Protein AF-A0A9E2D1S8-F1 (afdb_monomer_lite)

Foldseek 3Di:
DPDVVFVVLLVVVQPFQWFWKFWAQDDLPFPGPRTAFDAVVTWDIDTWDWDRDDRSDIHTPDDDDTRHDPGDTDAMWTATPNTTDGDPDD

Secondary structure (DSSP, 8-state):
--HHHHHHHHHHHHT--EEEEEEESS--GGGTTTB---TTTTP--EE--BPPPBTTB--BSS-------SS---EEEEEETTEEE-----

pLDDT: mean 86.76, std 13.39, range [41.88, 96.12]

Radius of gyration: 15.09 Å; chains: 1; bounding box: 34×25×40 Å

Sequence (90 aa):
MGSFVNAAKNTMLDALTVAYASLHNGDPGATGTNEVTGGSPAYARKAVTFNAAAAGARALNADVTFDVPACTVMYVGYLDGGNWRDFPRF

Structure (mmCIF, N/CA/C/O backbone):
data_AF-A0A9E2D1S8-F1
#
_entry.id   AF-A0A9E2D1S8-F1
#
loop_
_atom_site.group_PDB
_atom_site.id
_atom_site.type_symbol
_atom_site.label_atom_id
_atom_site.label_alt_id
_atom_site.label_comp_id
_atom_site.label_asym_id
_atom_site.label_entity_id
_atom_site.label_seq_id
_atom_site.pdbx_PDB_ins_code
_atom_site.Cartn_x
_atom_site.Cartn_y
_atom_site.Cartn_z
_atom_site.occupancy
_atom_site.B_iso_or_equiv
_atom_site.auth_seq_id
_atom_site.auth_comp_id
_atom_site.auth_asym_id
_atom_site.auth_atom_id
_atom_site.pdbx_PDB_model_num
ATOM 1 N N . MET A 1 1 ? 19.410 -17.051 -18.874 1.00 53.19 1 MET A N 1
ATOM 2 C CA . MET A 1 1 ? 18.250 -16.425 -19.553 1.00 53.19 1 MET A CA 1
ATOM 3 C C . MET A 1 1 ? 17.263 -15.828 -18.537 1.00 53.19 1 MET A C 1
ATOM 5 O O . MET A 1 1 ? 16.323 -16.509 -18.165 1.00 53.19 1 MET A O 1
ATOM 9 N N . GLY A 1 2 ? 17.452 -14.580 -18.075 1.00 58.62 2 GLY A N 1
ATOM 10 C CA . GLY A 1 2 ? 16.524 -13.947 -17.105 1.00 58.62 2 GLY A CA 1
ATOM 11 C C . GLY A 1 2 ? 16.464 -12.407 -17.090 1.00 58.62 2 GLY A C 1
ATOM 12 O O . GLY A 1 2 ? 15.726 -11.832 -16.300 1.00 58.62 2 GLY A O 1
ATOM 13 N N . SER A 1 3 ? 17.211 -11.722 -17.961 1.00 65.31 3 SER A N 1
ATOM 14 C CA . SER A 1 3 ? 17.368 -10.257 -17.917 1.00 65.31 3 SER A CA 1
ATOM 15 C C . SER A 1 3 ? 16.154 -9.484 -18.465 1.00 65.31 3 SER A C 1
ATOM 17 O O . SER A 1 3 ? 15.719 -8.522 -17.837 1.00 65.31 3 SER A O 1
ATOM 19 N N . PHE A 1 4 ? 15.534 -9.940 -19.561 1.00 65.88 4 PHE A N 1
ATOM 20 C CA . PHE A 1 4 ? 14.382 -9.247 -20.163 1.00 65.88 4 PHE A CA 1
ATOM 21 C C . PHE A 1 4 ? 13.110 -9.327 -19.315 1.00 65.88 4 PHE A C 1
ATOM 23 O O . PHE A 1 4 ? 12.372 -8.353 -19.212 1.00 65.88 4 PHE A O 1
ATOM 30 N N . VAL A 1 5 ? 12.877 -10.467 -18.657 1.00 84.50 5 VAL A N 1
ATOM 31 C CA . VAL A 1 5 ? 11.705 -10.659 -17.789 1.00 84.50 5 VAL A CA 1
ATOM 32 C C . VAL A 1 5 ? 11.771 -9.722 -16.585 1.00 84.50 5 VAL A C 1
ATOM 34 O O . VAL A 1 5 ? 10.759 -9.159 -16.182 1.00 84.50 5 VAL A O 1
ATOM 37 N N . ASN A 1 6 ? 12.963 -9.528 -16.022 1.00 90.19 6 ASN A N 1
ATOM 38 C CA . ASN A 1 6 ? 13.142 -8.676 -14.857 1.00 90.19 6 ASN A CA 1
ATOM 39 C C . ASN A 1 6 ? 13.035 -7.186 -15.205 1.00 90.19 6 ASN A C 1
ATOM 41 O O . ASN A 1 6 ? 12.358 -6.439 -14.508 1.00 90.19 6 ASN A O 1
ATOM 45 N N . ALA A 1 7 ? 13.654 -6.771 -16.315 1.00 89.56 7 ALA A N 1
ATOM 46 C CA . ALA A 1 7 ? 13.556 -5.397 -16.796 1.00 89.56 7 ALA A CA 1
ATOM 47 C C . ALA A 1 7 ? 12.099 -5.009 -17.098 1.00 89.56 7 ALA A C 1
ATOM 49 O O . ALA A 1 7 ? 11.632 -3.986 -16.609 1.00 89.56 7 ALA A O 1
ATOM 50 N N . ALA A 1 8 ? 11.353 -5.867 -17.806 1.00 92.19 8 ALA A N 1
ATOM 51 C CA . ALA A 1 8 ? 9.939 -5.628 -18.089 1.00 92.19 8 ALA A CA 1
ATOM 52 C C . ALA A 1 8 ? 9.093 -5.533 -16.806 1.00 92.19 8 ALA A C 1
ATOM 54 O O . ALA A 1 8 ? 8.269 -4.629 -16.682 1.00 92.19 8 ALA A O 1
ATOM 55 N N . LYS A 1 9 ? 9.327 -6.420 -15.827 1.00 92.88 9 LYS A N 1
ATOM 56 C CA . LYS A 1 9 ? 8.652 -6.364 -14.519 1.00 92.88 9 LYS A CA 1
ATOM 57 C C . LYS A 1 9 ? 8.932 -5.058 -13.785 1.00 92.88 9 LYS A C 1
ATOM 59 O O . LYS A 1 9 ? 7.996 -4.443 -13.290 1.00 92.88 9 LYS A O 1
ATOM 64 N N . ASN A 1 10 ? 10.191 -4.627 -13.737 1.00 94.12 10 ASN A N 1
ATOM 65 C CA . ASN A 1 10 ? 10.554 -3.381 -13.069 1.00 94.12 10 ASN A CA 1
ATOM 66 C C . ASN A 1 10 ? 9.848 -2.187 -13.722 1.00 94.12 10 ASN A C 1
ATOM 68 O O . ASN A 1 10 ? 9.203 -1.418 -13.020 1.00 94.12 10 ASN A O 1
ATOM 72 N N . THR A 1 11 ? 9.852 -2.100 -15.059 1.00 94.06 11 THR A N 1
ATOM 73 C CA . THR A 1 11 ? 9.132 -1.039 -15.783 1.00 94.06 11 THR A CA 1
ATOM 74 C C . THR A 1 11 ? 7.633 -1.029 -15.469 1.00 94.06 11 THR A C 1
ATOM 76 O O . THR A 1 11 ? 7.064 0.037 -15.254 1.00 94.06 11 THR A O 1
ATOM 79 N N . MET A 1 12 ? 6.983 -2.197 -15.403 1.00 91.69 12 MET A N 1
ATOM 80 C CA . MET A 1 12 ? 5.561 -2.288 -15.038 1.00 91.69 12 MET A CA 1
ATOM 81 C C . MET A 1 12 ? 5.297 -1.856 -13.588 1.00 91.69 12 MET A C 1
ATOM 83 O O . MET A 1 12 ? 4.292 -1.204 -13.320 1.00 91.69 12 MET A O 1
ATOM 87 N N . LEU A 1 13 ? 6.184 -2.205 -12.653 1.00 92.38 13 LEU A N 1
ATOM 88 C CA . LEU A 1 13 ? 6.055 -1.855 -11.234 1.00 92.38 13 LEU A CA 1
ATOM 89 C C . LEU A 1 13 ? 6.327 -0.371 -10.956 1.00 92.38 13 LEU A C 1
ATOM 91 O O . LEU A 1 13 ? 5.665 0.226 -10.104 1.00 92.38 13 LEU A O 1
ATOM 95 N N . ASP A 1 14 ? 7.282 0.226 -11.664 1.00 93.00 14 ASP A N 1
ATOM 96 C CA . ASP A 1 14 ? 7.592 1.655 -11.557 1.00 93.00 14 ASP A CA 1
ATOM 97 C C . ASP A 1 14 ? 6.463 2.531 -12.116 1.00 93.00 14 ASP A C 1
ATOM 99 O O . ASP A 1 14 ? 6.272 3.651 -11.648 1.00 93.00 14 ASP A O 1
ATOM 103 N N . ALA A 1 15 ? 5.672 2.011 -13.061 1.00 91.69 15 ALA A N 1
ATOM 104 C C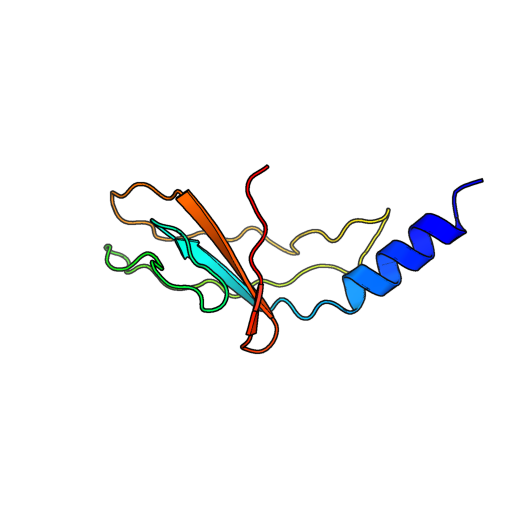A . ALA A 1 15 ? 4.503 2.702 -13.602 1.00 91.69 15 ALA A CA 1
ATOM 105 C C . ALA A 1 15 ? 3.302 2.752 -12.634 1.00 91.69 15 ALA A C 1
ATOM 107 O O . ALA A 1 15 ? 2.370 3.519 -12.869 1.00 91.69 15 ALA A O 1
ATOM 108 N N . LEU A 1 16 ? 3.299 1.953 -11.559 1.00 88.50 16 LEU A N 1
ATOM 109 C CA . LEU A 1 16 ? 2.260 2.018 -10.528 1.00 88.50 16 LEU A CA 1
ATOM 110 C C . LEU A 1 16 ? 2.439 3.274 -9.661 1.00 88.50 16 LEU A C 1
ATOM 112 O O . LEU A 1 16 ? 3.538 3.561 -9.176 1.00 88.50 16 LEU A O 1
ATOM 116 N N . THR A 1 17 ? 1.345 3.988 -9.407 1.00 88.44 17 THR A N 1
ATOM 117 C CA . THR A 1 17 ? 1.316 5.296 -8.725 1.00 88.44 17 THR A CA 1
ATOM 118 C C . THR A 1 17 ? 0.745 5.221 -7.301 1.00 88.44 17 THR A C 1
ATOM 120 O O . THR A 1 17 ? 0.153 6.181 -6.803 1.00 88.44 17 THR A O 1
ATOM 123 N N . VAL A 1 18 ? 0.889 4.059 -6.651 1.00 89.56 18 VAL A N 1
ATOM 124 C CA . VAL A 1 18 ? 0.311 3.785 -5.330 1.00 89.56 18 VAL A CA 1
ATOM 125 C C . VAL A 1 18 ? 0.797 4.831 -4.331 1.00 89.56 18 VAL A C 1
ATOM 127 O O . VAL A 1 18 ? 2.000 4.964 -4.109 1.00 89.56 18 VAL A O 1
ATOM 130 N N . ALA A 1 19 ? -0.145 5.552 -3.727 1.00 90.12 19 ALA A N 1
ATOM 131 C CA . ALA A 1 19 ? 0.134 6.704 -2.871 1.00 90.12 19 ALA A CA 1
ATOM 132 C C . ALA A 1 19 ? -0.316 6.494 -1.424 1.00 90.12 19 ALA A C 1
ATOM 134 O O . ALA A 1 19 ? 0.247 7.097 -0.510 1.00 90.12 19 ALA A O 1
ATOM 135 N N . TYR A 1 20 ? -1.314 5.636 -1.196 1.00 91.94 20 TYR A N 1
ATOM 136 C CA . TYR A 1 20 ? -1.833 5.376 0.142 1.00 91.94 20 TYR A CA 1
ATOM 137 C C . TYR A 1 20 ? -2.110 3.898 0.388 1.00 91.94 20 TYR A C 1
ATOM 139 O O . TYR A 1 20 ? -2.447 3.164 -0.539 1.00 91.94 20 TYR A O 1
ATOM 147 N N . ALA A 1 21 ? -2.031 3.504 1.657 1.00 92.94 21 ALA A N 1
ATOM 148 C CA . ALA A 1 21 ? -2.475 2.212 2.157 1.00 92.94 21 ALA A CA 1
ATOM 149 C C . ALA A 1 21 ? -3.527 2.394 3.264 1.00 92.94 21 ALA A C 1
ATOM 151 O O . ALA A 1 21 ? -3.406 3.301 4.096 1.00 92.94 21 ALA A O 1
ATOM 152 N N . SER A 1 22 ? -4.538 1.528 3.276 1.00 93.81 22 SER A N 1
ATOM 153 C CA . SER A 1 22 ? -5.647 1.504 4.240 1.00 93.81 22 SER A CA 1
ATOM 154 C C . SER A 1 22 ? -5.917 0.090 4.745 1.00 93.81 22 SER A C 1
ATOM 156 O O . SER A 1 22 ? -5.589 -0.898 4.091 1.00 93.81 22 SER A O 1
ATOM 158 N N . LEU A 1 23 ? -6.542 -0.010 5.914 1.00 95.19 23 LEU A N 1
ATOM 159 C CA . LEU A 1 23 ? -6.985 -1.260 6.521 1.00 95.19 23 LEU A CA 1
ATOM 160 C C . LEU A 1 23 ? -8.506 -1.343 6.471 1.00 95.19 23 LEU A C 1
ATOM 162 O O . LEU A 1 23 ? -9.180 -0.335 6.679 1.00 95.19 23 LEU A O 1
ATOM 166 N N . HIS A 1 24 ? -9.042 -2.538 6.240 1.00 94.56 24 HIS A N 1
ATOM 167 C CA . HIS A 1 24 ? -10.483 -2.758 6.131 1.00 94.56 24 HIS A CA 1
ATOM 168 C C . HIS A 1 24 ? -10.939 -3.937 6.996 1.00 94.56 24 HIS A C 1
ATOM 170 O O . HIS A 1 24 ? -10.239 -4.949 7.115 1.00 94.56 24 HIS A O 1
ATOM 176 N N . ASN A 1 25 ? -12.118 -3.804 7.607 1.00 95.44 25 ASN A N 1
ATOM 177 C CA . ASN A 1 25 ? -12.742 -4.811 8.483 1.00 95.44 25 ASN A CA 1
ATOM 178 C C . ASN A 1 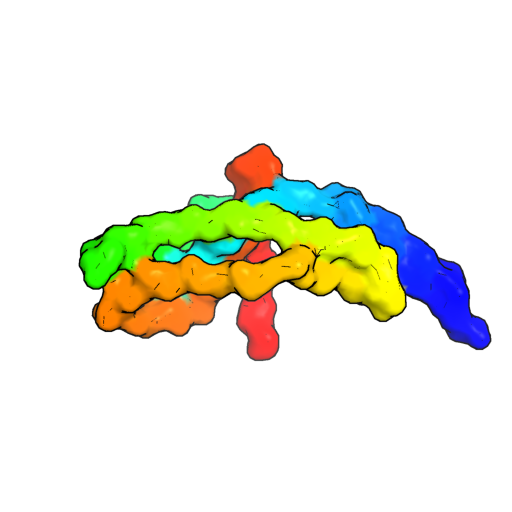25 ? -13.832 -5.644 7.778 1.00 95.44 25 ASN A C 1
ATOM 180 O O . ASN A 1 25 ? -14.599 -6.361 8.414 1.00 95.44 25 ASN A O 1
ATOM 184 N N . GLY A 1 26 ? -13.895 -5.527 6.457 1.00 94.06 26 GLY A N 1
ATOM 185 C CA . GLY A 1 26 ? -14.780 -6.229 5.540 1.00 94.06 26 GLY A CA 1
ATOM 186 C C . GLY A 1 26 ? -14.236 -6.059 4.124 1.00 94.06 26 GLY A C 1
ATOM 187 O O . GLY A 1 26 ? -13.204 -5.412 3.949 1.00 94.06 26 GLY A O 1
ATOM 188 N N . ASP A 1 27 ? -14.899 -6.652 3.135 1.00 90.94 27 ASP A N 1
ATOM 189 C CA . ASP A 1 27 ? -14.458 -6.573 1.739 1.00 90.94 27 ASP A CA 1
ATOM 190 C C . ASP A 1 27 ? -14.427 -5.106 1.256 1.00 90.94 27 ASP A C 1
ATOM 192 O O . ASP A 1 27 ? -15.470 -4.441 1.281 1.00 90.94 27 ASP A O 1
ATOM 196 N N . PRO A 1 28 ? -13.254 -4.574 0.858 1.00 89.19 28 PRO A N 1
ATOM 197 C CA . PRO A 1 28 ? -13.159 -3.217 0.339 1.00 89.19 28 PRO A CA 1
ATOM 198 C C . PRO A 1 28 ? -13.834 -3.034 -1.020 1.00 89.19 28 PRO A C 1
ATOM 200 O O . PRO A 1 28 ? -14.295 -1.929 -1.319 1.00 89.19 28 PRO A O 1
ATOM 203 N N . GLY A 1 29 ? -13.898 -4.083 -1.842 1.00 85.31 29 GLY A N 1
ATOM 204 C CA . GLY A 1 29 ? -14.282 -3.983 -3.245 1.00 85.31 29 GLY A CA 1
ATOM 205 C C . GLY A 1 29 ? -13.575 -2.853 -4.015 1.00 85.31 29 GLY A C 1
ATOM 206 O O . GLY A 1 29 ? -12.689 -2.146 -3.540 1.00 85.31 29 GLY A O 1
ATOM 207 N N . ALA A 1 30 ? -14.057 -2.580 -5.226 1.00 80.75 30 ALA A N 1
ATOM 208 C CA . ALA A 1 30 ? -13.434 -1.595 -6.113 1.00 80.75 30 ALA A CA 1
ATOM 209 C C . ALA A 1 30 ? -13.576 -0.122 -5.663 1.00 80.75 30 ALA A C 1
ATOM 211 O O . ALA A 1 30 ? -13.203 0.784 -6.409 1.00 80.75 30 ALA A O 1
ATOM 212 N N . THR A 1 31 ? -14.161 0.146 -4.494 1.00 82.38 31 THR A N 1
ATOM 213 C CA . THR A 1 31 ? -14.411 1.500 -3.974 1.00 82.38 31 THR A CA 1
ATOM 214 C C . THR A 1 31 ? -13.883 1.718 -2.555 1.00 82.38 31 THR A C 1
ATOM 216 O O . THR A 1 31 ? -14.081 2.806 -2.008 1.00 82.38 31 THR A O 1
ATOM 219 N N . GLY A 1 32 ? -13.204 0.727 -1.967 1.00 86.88 32 GLY A N 1
ATOM 220 C CA . GLY A 1 32 ? -12.613 0.819 -0.633 1.00 86.88 32 GLY A CA 1
ATOM 221 C C . GLY A 1 32 ? -13.625 0.946 0.500 1.00 86.88 32 GLY A C 1
ATOM 222 O O . GLY A 1 32 ? -13.391 1.684 1.460 1.00 86.88 32 GLY A O 1
ATOM 223 N N . THR A 1 33 ? -14.756 0.250 0.403 1.00 91.19 33 THR A N 1
ATOM 224 C CA . THR A 1 33 ? -15.728 0.147 1.497 1.00 91.19 33 THR A CA 1
ATOM 225 C C . THR A 1 33 ? -15.108 -0.484 2.742 1.00 91.19 33 THR A C 1
ATOM 227 O O . THR A 1 33 ? -14.020 -1.045 2.702 1.00 91.19 33 THR A O 1
ATOM 230 N N . ASN A 1 34 ? -15.774 -0.381 3.895 1.00 93.19 34 ASN A N 1
ATOM 231 C CA . ASN A 1 34 ? -15.328 -1.053 5.124 1.00 93.19 34 ASN A CA 1
ATOM 232 C C . ASN A 1 34 ? -13.932 -0.630 5.630 1.00 93.19 34 ASN A C 1
ATOM 234 O O . ASN A 1 34 ? -13.292 -1.396 6.351 1.00 93.19 34 ASN A O 1
ATOM 238 N N . GLU A 1 35 ? -13.454 0.571 5.280 1.00 94.75 35 GLU A N 1
ATOM 239 C CA . GLU A 1 35 ? -12.218 1.115 5.856 1.00 94.75 35 GLU A CA 1
ATOM 240 C C . GLU A 1 35 ? -12.365 1.252 7.380 1.00 94.75 35 GLU A C 1
ATOM 242 O O . GLU A 1 35 ? -13.403 1.683 7.894 1.00 94.75 35 GLU A O 1
ATOM 247 N N . VAL A 1 36 ? -11.327 0.843 8.110 1.00 95.69 36 VAL A N 1
ATOM 248 C CA . VAL A 1 36 ? -11.264 0.947 9.570 1.00 95.69 36 VAL A CA 1
ATOM 249 C C . VAL A 1 36 ? -11.430 2.412 9.984 1.00 95.69 36 VAL A C 1
ATOM 251 O O . VAL A 1 36 ? -10.978 3.325 9.304 1.00 95.69 36 VAL A O 1
ATOM 254 N N . THR A 1 37 ? -12.107 2.658 11.103 1.00 95.12 37 THR A N 1
ATOM 255 C CA . THR A 1 37 ? -12.338 4.005 11.646 1.00 95.12 37 THR A CA 1
ATOM 256 C C . THR A 1 37 ? -12.306 3.978 13.175 1.00 95.12 37 THR A C 1
ATOM 258 O O . THR A 1 37 ? -12.452 2.919 13.785 1.00 95.12 37 THR A O 1
ATOM 261 N N . GLY A 1 38 ? -12.128 5.143 13.807 1.00 92.88 38 GLY A N 1
ATOM 262 C CA . GLY A 1 38 ? -12.073 5.282 15.269 1.00 92.88 38 GLY A CA 1
ATOM 263 C C . GLY A 1 38 ? -10.673 5.064 15.851 1.00 92.88 38 GLY A C 1
ATOM 26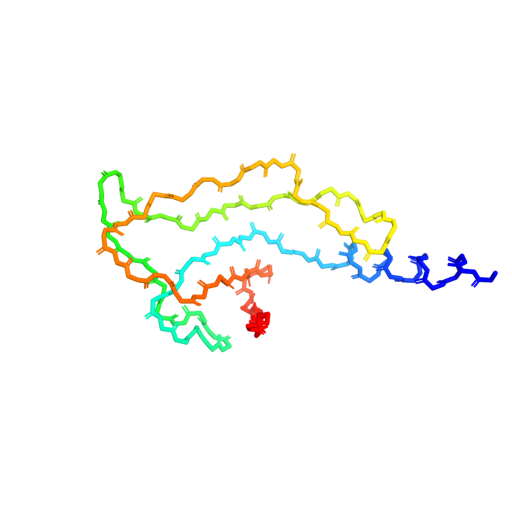4 O O . GLY A 1 38 ? -9.685 5.137 15.131 1.00 92.88 38 GLY A O 1
ATOM 265 N N . GLY A 1 39 ? -10.581 4.819 17.161 1.00 90.06 39 GLY A N 1
ATOM 266 C CA . GLY A 1 39 ? -9.310 4.686 17.889 1.00 90.06 39 GLY A CA 1
ATOM 267 C C . GLY A 1 39 ? -8.875 5.955 18.628 1.00 90.06 39 GLY A C 1
ATOM 268 O O . GLY A 1 39 ? -9.486 7.015 18.497 1.00 90.06 39 GLY A O 1
ATOM 269 N N . SER A 1 40 ? -7.826 5.821 19.441 1.00 89.69 40 SER A N 1
ATOM 270 C CA . SER A 1 40 ? -7.143 6.931 20.116 1.00 89.69 40 SER A CA 1
ATOM 271 C C . SER A 1 40 ? -5.649 6.593 20.263 1.00 89.69 40 SER A C 1
ATOM 273 O O . SER A 1 40 ? -5.309 5.850 21.185 1.00 89.69 40 SER A O 1
ATOM 275 N N . PRO A 1 41 ? -4.754 7.106 19.395 1.00 92.06 41 PRO A N 1
ATOM 276 C CA . PRO A 1 41 ? -5.004 8.043 18.291 1.00 92.06 41 PRO A CA 1
ATOM 277 C C . PRO A 1 41 ? -5.992 7.517 17.241 1.00 92.06 41 PRO A C 1
ATOM 279 O O . PRO A 1 41 ? -6.127 6.310 17.055 1.00 92.06 41 PRO A O 1
ATOM 282 N N . ALA A 1 42 ? -6.715 8.428 16.585 1.00 94.19 42 ALA A N 1
ATOM 283 C CA . ALA A 1 42 ? -7.681 8.051 15.560 1.00 94.19 42 ALA A CA 1
ATOM 284 C C . ALA A 1 42 ? -6.970 7.433 14.348 1.00 94.19 42 ALA A C 1
ATOM 286 O O . ALA A 1 42 ? -5.980 7.979 13.854 1.00 94.19 42 ALA A O 1
ATOM 287 N N . TYR A 1 43 ? -7.511 6.322 13.853 1.00 96.00 43 TYR A N 1
ATOM 288 C CA . TYR A 1 43 ? -7.084 5.704 12.611 1.00 96.00 43 TYR A CA 1
ATOM 289 C C . TYR A 1 43 ? -7.159 6.719 11.466 1.00 96.00 43 TYR A C 1
ATOM 291 O O . TYR A 1 43 ? -8.155 7.425 11.289 1.00 96.00 43 TYR A O 1
ATOM 299 N N . ALA A 1 44 ? -6.110 6.729 10.651 1.00 94.44 44 ALA A N 1
ATOM 300 C CA . ALA A 1 44 ? -6.066 7.441 9.390 1.00 94.44 44 ALA A CA 1
ATOM 301 C C . ALA A 1 44 ? -5.304 6.610 8.360 1.00 94.44 44 ALA A C 1
ATOM 303 O O . ALA A 1 44 ? -4.331 5.919 8.690 1.00 94.44 44 ALA A O 1
ATOM 304 N N . ARG A 1 45 ? -5.716 6.737 7.097 1.00 94.31 45 ARG A N 1
ATOM 305 C CA . ARG A 1 45 ? -4.994 6.183 5.955 1.00 94.31 45 ARG A CA 1
ATOM 306 C C . ARG A 1 45 ? -3.558 6.702 5.935 1.00 94.31 45 ARG A C 1
ATOM 308 O O . ARG A 1 45 ? -3.314 7.877 6.217 1.00 94.31 45 ARG A O 1
ATOM 315 N N . LYS A 1 46 ? -2.603 5.847 5.577 1.00 94.69 46 LYS A N 1
ATOM 316 C CA . LYS A 1 46 ? -1.182 6.207 5.598 1.00 94.69 46 LYS A CA 1
ATOM 317 C C . LYS A 1 46 ? -0.683 6.449 4.182 1.00 94.69 46 LYS A C 1
ATOM 319 O O . LYS A 1 46 ? -0.953 5.655 3.283 1.00 94.69 46 LYS A O 1
ATOM 324 N N . ALA A 1 47 ? 0.022 7.561 3.988 1.00 93.25 47 ALA A N 1
ATOM 325 C CA . ALA A 1 47 ? 0.757 7.808 2.756 1.00 93.25 47 ALA A CA 1
ATOM 326 C C . ALA A 1 47 ? 1.926 6.823 2.671 1.00 93.25 47 ALA A C 1
ATOM 328 O O . ALA A 1 47 ? 2.599 6.575 3.674 1.00 93.25 47 ALA A O 1
ATOM 329 N N . VAL A 1 48 ? 2.154 6.260 1.490 1.00 93.25 48 VAL A N 1
ATOM 330 C CA . VAL A 1 48 ? 3.212 5.278 1.256 1.00 93.25 48 VAL A CA 1
ATOM 331 C C . VAL A 1 48 ? 4.083 5.711 0.092 1.00 93.25 48 VAL A C 1
ATOM 333 O O . VAL A 1 48 ? 3.596 6.212 -0.918 1.00 93.25 48 VAL A O 1
ATOM 336 N N . THR A 1 49 ? 5.384 5.484 0.235 1.00 93.25 49 THR A N 1
ATOM 337 C CA . THR A 1 49 ? 6.367 5.748 -0.813 1.00 93.25 49 THR A CA 1
ATOM 338 C C . THR A 1 49 ? 7.131 4.466 -1.073 1.00 93.25 49 THR A C 1
ATOM 340 O O . THR A 1 49 ? 7.628 3.833 -0.143 1.00 93.25 49 THR A O 1
ATOM 343 N N . PHE A 1 50 ? 7.241 4.093 -2.341 1.00 93.25 50 PHE A N 1
ATOM 344 C CA . PHE A 1 50 ? 7.965 2.908 -2.776 1.00 93.25 50 PHE A CA 1
ATOM 345 C C . PHE A 1 50 ? 9.263 3.299 -3.480 1.00 93.25 50 PHE A C 1
ATOM 347 O O . PHE A 1 50 ? 9.278 4.232 -4.288 1.00 93.25 50 PHE A O 1
ATOM 354 N N . ASN A 1 51 ? 10.328 2.543 -3.216 1.00 95.56 51 ASN A N 1
ATOM 355 C CA . ASN A 1 51 ? 11.603 2.654 -3.928 1.00 95.56 51 ASN A CA 1
ATOM 356 C C . ASN A 1 51 ? 11.440 2.320 -5.417 1.00 95.56 51 ASN A C 1
ATOM 358 O O . ASN A 1 51 ? 10.408 1.789 -5.824 1.00 95.56 51 ASN A O 1
ATOM 362 N N . ALA A 1 52 ? 12.453 2.606 -6.237 1.00 94.44 52 ALA A N 1
ATOM 363 C CA . ALA A 1 52 ? 12.479 2.118 -7.616 1.00 94.44 52 ALA A CA 1
ATOM 364 C C . ALA A 1 52 ? 12.461 0.578 -7.645 1.00 94.44 52 ALA A C 1
ATOM 366 O O . ALA A 1 52 ? 13.031 -0.075 -6.762 1.00 94.44 52 ALA A O 1
ATOM 367 N N . ALA A 1 53 ? 11.801 -0.005 -8.641 1.00 95.25 53 ALA A N 1
ATOM 368 C CA . ALA A 1 53 ? 11.680 -1.445 -8.765 1.00 95.25 53 ALA A CA 1
ATOM 369 C C . ALA A 1 53 ? 13.033 -2.099 -9.086 1.00 95.25 53 ALA A C 1
ATOM 371 O O . ALA A 1 53 ? 13.784 -1.675 -9.968 1.00 95.25 53 ALA A O 1
ATOM 372 N N . ALA A 1 54 ? 13.330 -3.187 -8.383 1.00 93.50 54 ALA A N 1
ATOM 373 C CA . ALA A 1 54 ? 14.535 -3.978 -8.566 1.00 93.50 54 ALA A CA 1
ATOM 374 C C . ALA A 1 54 ? 14.210 -5.460 -8.373 1.00 93.50 54 ALA A C 1
ATOM 376 O O . ALA A 1 54 ? 13.361 -5.822 -7.563 1.00 93.50 54 ALA A O 1
ATOM 377 N N . ALA A 1 55 ? 14.892 -6.332 -9.124 1.00 91.50 55 ALA A N 1
ATOM 378 C CA . ALA A 1 55 ? 14.674 -7.783 -9.050 1.00 91.50 55 ALA A CA 1
ATOM 379 C C . ALA A 1 55 ? 13.194 -8.225 -9.194 1.00 91.50 55 ALA A C 1
ATOM 381 O O . ALA A 1 55 ? 12.812 -9.279 -8.687 1.00 91.50 55 ALA A O 1
ATOM 382 N N . GLY A 1 56 ? 12.364 -7.444 -9.898 1.00 90.88 56 GLY A N 1
ATOM 383 C CA . GLY A 1 56 ? 10.969 -7.782 -10.169 1.00 90.88 56 GLY A CA 1
ATOM 384 C C . GLY A 1 56 ? 10.045 -7.520 -8.985 1.00 90.88 56 GLY A C 1
ATOM 385 O O . GLY A 1 56 ? 8.94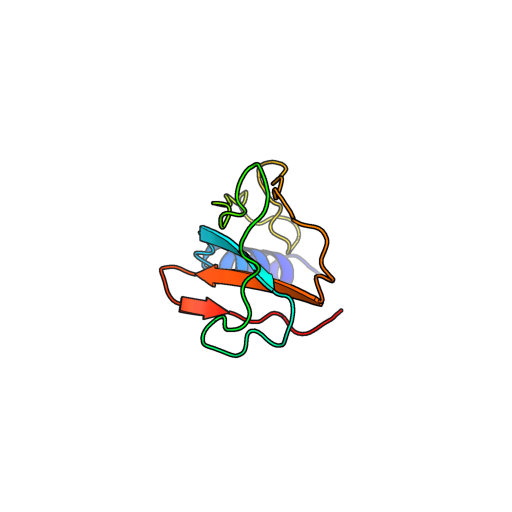7 -8.071 -8.951 1.00 90.88 56 GLY A O 1
ATOM 386 N N . ALA A 1 57 ? 10.488 -6.701 -8.031 1.00 91.75 57 ALA A N 1
ATOM 387 C CA . ALA A 1 57 ? 9.730 -6.270 -6.870 1.00 91.75 57 ALA A CA 1
ATOM 388 C C . ALA A 1 57 ? 9.958 -4.778 -6.600 1.00 91.75 57 ALA A C 1
ATOM 390 O O . ALA A 1 57 ? 10.936 -4.180 -7.051 1.00 91.75 57 ALA A O 1
ATOM 391 N N . ARG A 1 58 ? 9.045 -4.175 -5.836 1.00 92.81 58 ARG A N 1
ATOM 392 C CA . ARG A 1 58 ? 9.131 -2.778 -5.419 1.00 92.81 58 ARG A CA 1
ATOM 393 C C . ARG A 1 58 ? 8.892 -2.701 -3.916 1.00 92.81 58 ARG A C 1
ATOM 395 O O . ARG A 1 58 ? 7.804 -3.014 -3.444 1.00 92.81 58 ARG A O 1
ATOM 402 N N . ALA A 1 59 ? 9.935 -2.359 -3.168 1.00 94.06 59 ALA A N 1
ATOM 403 C CA . ALA A 1 59 ? 9.878 -2.305 -1.711 1.00 94.06 59 ALA A CA 1
ATOM 404 C C . ALA A 1 59 ? 9.347 -0.950 -1.228 1.00 94.06 59 ALA A C 1
ATOM 406 O O . ALA A 1 59 ? 9.592 0.081 -1.864 1.00 94.06 59 ALA A O 1
ATOM 407 N N . LEU A 1 60 ? 8.657 -0.950 -0.086 1.00 93.44 60 LEU A N 1
ATOM 408 C CA . LEU A 1 60 ? 8.385 0.280 0.655 1.00 93.44 60 LEU A CA 1
ATOM 409 C C . LEU A 1 60 ? 9.711 0.954 1.029 1.00 93.44 60 LEU A C 1
ATOM 411 O O . LEU A 1 60 ? 10.689 0.284 1.358 1.00 93.44 60 LEU A O 1
ATOM 415 N N . ASN A 1 61 ? 9.741 2.281 0.955 1.00 94.88 61 ASN A N 1
ATOM 416 C CA . ASN A 1 61 ? 10.916 3.074 1.314 1.00 94.88 61 ASN A CA 1
ATOM 417 C C . ASN A 1 61 ? 11.107 3.165 2.839 1.00 94.88 61 ASN A C 1
ATOM 419 O O . ASN A 1 61 ? 12.220 3.339 3.324 1.00 94.88 61 ASN A O 1
ATOM 423 N N . ALA A 1 62 ? 10.022 3.039 3.600 1.00 94.31 62 ALA A N 1
ATOM 424 C CA . ALA A 1 62 ? 10.040 3.047 5.054 1.00 94.31 62 ALA A CA 1
ATOM 425 C C . ALA A 1 62 ? 8.858 2.249 5.612 1.00 94.31 62 ALA A C 1
ATOM 427 O O . ALA A 1 62 ? 7.860 2.036 4.915 1.00 94.31 62 ALA A O 1
ATOM 428 N N . ASP A 1 63 ? 8.972 1.855 6.878 1.00 94.25 63 ASP A N 1
ATOM 429 C CA . ASP A 1 63 ? 7.883 1.220 7.613 1.00 94.25 63 ASP A CA 1
ATOM 430 C C . ASP A 1 63 ? 6.687 2.168 7.760 1.00 94.25 63 ASP A C 1
ATOM 432 O O . ASP A 1 63 ? 6.829 3.384 7.921 1.00 94.25 63 ASP A O 1
ATOM 436 N N . VAL A 1 64 ? 5.488 1.589 7.722 1.00 93.88 64 VAL A N 1
ATOM 437 C CA . VAL A 1 64 ? 4.217 2.311 7.805 1.00 93.88 64 VAL A CA 1
ATOM 438 C C . VAL A 1 64 ? 3.445 1.806 9.015 1.00 93.88 64 VAL A C 1
ATOM 440 O O . VAL A 1 64 ? 3.017 0.654 9.053 1.00 93.88 64 VAL A O 1
ATOM 443 N N . THR A 1 65 ? 3.233 2.683 9.995 1.00 94.62 65 THR A N 1
ATOM 444 C CA . THR A 1 65 ? 2.527 2.340 11.236 1.00 94.62 65 THR A CA 1
ATOM 445 C C . THR A 1 65 ? 1.086 2.834 11.199 1.00 94.62 65 THR A C 1
ATOM 447 O O . THR A 1 65 ? 0.839 4.028 11.006 1.00 94.62 65 THR A O 1
ATOM 450 N N . PHE A 1 66 ? 0.137 1.926 11.433 1.00 95.00 66 PHE A N 1
ATOM 451 C CA . PHE A 1 66 ? -1.285 2.232 11.574 1.00 95.00 66 PHE A CA 1
ATOM 452 C C . PHE A 1 66 ? -1.710 2.266 13.041 1.00 95.00 66 PHE A C 1
ATOM 454 O O . PHE A 1 66 ? -1.400 1.359 13.807 1.00 95.00 66 PHE A O 1
ATOM 461 N N . ASP A 1 67 ? -2.481 3.290 13.397 1.00 96.12 67 ASP A N 1
ATOM 462 C CA . ASP A 1 67 ? -3.155 3.396 14.686 1.00 96.12 67 ASP A CA 1
ATOM 463 C C . ASP A 1 67 ? -4.486 2.650 14.572 1.00 96.12 67 ASP A C 1
ATOM 465 O O . ASP A 1 67 ? -5.448 3.163 14.002 1.00 96.12 67 ASP A O 1
ATOM 469 N N . VAL A 1 68 ? -4.515 1.391 15.012 1.00 94.62 68 VAL A N 1
ATOM 470 C CA . VAL A 1 68 ? -5.665 0.500 14.801 1.00 94.62 68 VAL A CA 1
ATOM 471 C C . VAL A 1 68 ? -6.457 0.357 16.105 1.00 94.62 68 VAL A C 1
ATOM 473 O O . VAL A 1 68 ? -5.884 -0.057 17.115 1.00 94.62 68 VAL A O 1
ATOM 476 N N . PRO A 1 69 ? -7.766 0.672 16.127 1.00 94.88 69 PRO A N 1
ATOM 477 C CA . PRO A 1 69 ? -8.616 0.354 17.271 1.00 94.88 69 PRO A CA 1
ATOM 478 C C . PRO A 1 69 ? -8.758 -1.163 17.450 1.00 94.88 69 PRO A C 1
ATOM 480 O O . PRO A 1 69 ? -8.460 -1.942 16.546 1.00 94.88 69 PRO A O 1
ATOM 483 N N . ALA A 1 70 ? -9.283 -1.596 18.598 1.00 95.31 70 ALA A N 1
ATOM 484 C CA . ALA A 1 70 ? -9.616 -3.000 18.822 1.00 95.31 70 ALA A CA 1
ATOM 485 C C . ALA A 1 70 ? -10.697 -3.461 17.823 1.00 95.31 70 ALA A C 1
ATOM 487 O O . ALA A 1 70 ? -11.888 -3.226 18.016 1.00 95.31 70 ALA A O 1
ATOM 488 N N . CYS A 1 71 ? -10.264 -4.083 16.729 1.00 94.06 71 CYS A N 1
ATOM 489 C CA . CYS A 1 71 ? -11.105 -4.601 15.658 1.00 94.06 71 CYS A CA 1
ATOM 490 C C . CYS A 1 71 ? -10.374 -5.724 14.909 1.00 94.06 71 CYS A C 1
ATOM 492 O O . CYS A 1 71 ? -9.158 -5.883 15.031 1.00 94.06 71 CYS A O 1
ATOM 494 N N . THR A 1 72 ? -11.111 -6.501 14.118 1.00 95.62 72 THR A N 1
ATOM 495 C CA . THR A 1 72 ? -10.512 -7.469 13.197 1.00 95.62 72 THR A CA 1
ATOM 496 C C . THR A 1 72 ? -10.241 -6.789 11.863 1.00 95.62 72 THR A C 1
ATOM 498 O O . THR A 1 72 ? -11.171 -6.392 11.163 1.00 95.62 72 THR A O 1
ATOM 501 N N . VAL A 1 73 ? -8.965 -6.675 11.503 1.00 95.00 73 VAL A N 1
ATOM 502 C CA . VAL A 1 73 ? -8.549 -6.258 10.162 1.00 95.00 73 VAL A CA 1
ATOM 503 C C . VAL A 1 73 ? -8.533 -7.486 9.264 1.00 95.00 73 VAL A C 1
ATOM 505 O O . VAL A 1 73 ? -7.930 -8.502 9.606 1.00 95.00 73 VAL A O 1
ATOM 508 N N . MET A 1 74 ? -9.211 -7.390 8.126 1.00 94.88 74 MET A N 1
ATOM 509 C CA . MET A 1 74 ? -9.371 -8.491 7.177 1.00 94.88 74 MET A CA 1
ATOM 510 C C . MET A 1 74 ? -8.649 -8.223 5.854 1.00 94.88 74 MET A C 1
ATOM 512 O O . MET A 1 74 ? -8.219 -9.174 5.207 1.00 94.88 74 MET A O 1
ATOM 516 N N . TYR A 1 75 ? -8.486 -6.952 5.466 1.00 92.88 75 TYR A N 1
ATOM 517 C CA . TYR A 1 75 ? -7.868 -6.575 4.193 1.00 92.88 75 TYR A CA 1
ATOM 518 C C . TYR A 1 75 ? -6.959 -5.352 4.323 1.00 92.88 75 TYR A C 1
ATOM 520 O O . TYR A 1 75 ? -7.172 -4.482 5.172 1.00 92.88 75 TYR A O 1
ATOM 528 N N . VAL A 1 76 ? -5.975 -5.285 3.423 1.00 92.19 76 VAL A N 1
ATOM 529 C CA . VAL A 1 76 ? -5.156 -4.098 3.161 1.00 92.19 76 VAL A CA 1
ATOM 530 C C . VAL A 1 76 ? -5.495 -3.599 1.760 1.00 92.19 76 VAL A C 1
ATOM 532 O O . VAL A 1 76 ? -5.372 -4.348 0.791 1.00 92.19 76 VAL A O 1
ATOM 535 N N . GLY A 1 77 ? -5.934 -2.349 1.662 1.00 89.88 77 GLY A N 1
ATOM 536 C CA . GLY A 1 77 ? -6.225 -1.671 0.404 1.00 89.88 77 GLY A CA 1
ATOM 537 C C . GLY A 1 77 ? -5.095 -0.725 0.015 1.00 89.88 77 GLY A C 1
ATOM 538 O O . GLY A 1 77 ? -4.436 -0.145 0.882 1.00 89.88 77 GLY A O 1
ATOM 539 N N . TYR A 1 78 ? -4.886 -0.542 -1.288 1.00 89.06 78 TYR A N 1
ATOM 540 C CA . TYR A 1 78 ? -3.971 0.467 -1.814 1.00 89.06 78 TYR A CA 1
ATOM 541 C C . TYR A 1 78 ? -4.714 1.418 -2.748 1.00 89.06 78 TYR A C 1
ATOM 543 O O . TYR A 1 78 ? -5.475 0.994 -3.621 1.00 89.06 78 TYR A O 1
ATOM 551 N N . LEU A 1 79 ? -4.463 2.713 -2.566 1.00 84.50 79 LEU A N 1
ATOM 552 C CA . LEU A 1 79 ? -5.029 3.762 -3.402 1.00 84.50 79 LEU A CA 1
ATOM 553 C C . LEU A 1 79 ? -3.974 4.291 -4.370 1.00 84.50 79 LEU A C 1
ATOM 555 O O . LEU A 1 79 ? -2.877 4.692 -3.968 1.00 84.50 79 LEU A O 1
ATOM 559 N N . ASP A 1 80 ? -4.345 4.323 -5.640 1.00 77.94 80 ASP A N 1
ATOM 560 C CA . ASP A 1 80 ? -3.497 4.638 -6.781 1.00 77.94 80 ASP A CA 1
ATOM 561 C C . ASP A 1 80 ? -4.033 5.927 -7.425 1.00 77.94 80 ASP A C 1
ATOM 563 O O . ASP A 1 80 ? -5.081 5.912 -8.068 1.00 77.94 80 ASP A O 1
ATOM 567 N N . GLY A 1 81 ? -3.405 7.081 -7.160 1.00 61.72 81 GLY A N 1
ATOM 568 C CA . GLY A 1 81 ? -3.834 8.373 -7.730 1.00 61.72 81 GLY A CA 1
ATOM 569 C C . GLY A 1 81 ? -5.304 8.775 -7.489 1.00 61.72 81 GLY A C 1
ATOM 570 O O . GLY A 1 81 ? -5.839 9.578 -8.247 1.00 61.72 81 GLY A O 1
ATOM 571 N N . GLY A 1 82 ? -5.965 8.216 -6.465 1.00 61.22 82 GLY A N 1
ATOM 572 C CA . GLY A 1 82 ? -7.396 8.412 -6.179 1.00 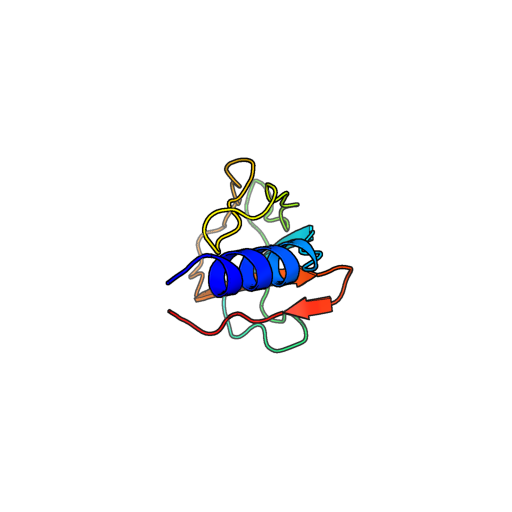61.22 82 GLY A CA 1
ATOM 573 C C . GLY A 1 82 ? -8.300 7.217 -6.516 1.00 61.22 82 GLY A C 1
ATOM 574 O O . GLY A 1 82 ? -9.460 7.216 -6.109 1.00 61.22 82 GLY A O 1
ATOM 575 N N . ASN A 1 83 ? -7.775 6.185 -7.182 1.00 65.06 83 ASN A N 1
ATOM 576 C CA . ASN A 1 83 ? -8.513 4.983 -7.574 1.00 65.06 83 ASN A CA 1
ATOM 577 C C . ASN A 1 83 ? -8.156 3.787 -6.682 1.00 65.06 83 ASN A C 1
ATOM 579 O O . ASN A 1 83 ? -6.993 3.579 -6.336 1.00 65.06 83 ASN A O 1
ATOM 583 N N . TRP A 1 84 ? -9.154 2.979 -6.328 1.00 63.75 84 TRP A N 1
ATOM 584 C CA . TRP A 1 84 ? -8.979 1.798 -5.483 1.00 63.75 84 TRP A CA 1
ATOM 585 C C . TRP A 1 84 ? -8.470 0.605 -6.284 1.00 63.75 84 TRP A C 1
ATOM 587 O O . TRP A 1 84 ? -9.007 0.276 -7.345 1.00 63.75 84 TRP A O 1
ATOM 597 N N . ARG A 1 85 ? -7.427 -0.051 -5.771 1.00 63.16 85 ARG A N 1
ATOM 598 C CA . ARG A 1 85 ? -6.942 -1.328 -6.293 1.00 63.16 85 ARG A CA 1
ATOM 599 C C . ARG A 1 85 ? -6.962 -2.365 -5.179 1.00 63.16 85 ARG A C 1
ATOM 601 O O . ARG A 1 85 ? -6.200 -2.263 -4.218 1.00 63.16 85 ARG A O 1
ATOM 608 N N . ASP A 1 86 ? -7.808 -3.374 -5.346 1.00 58.97 86 ASP A N 1
ATOM 609 C CA . ASP A 1 86 ? -7.836 -4.537 -4.467 1.00 58.97 86 ASP A CA 1
ATOM 610 C C . ASP A 1 86 ? -6.684 -5.481 -4.813 1.00 58.97 86 ASP A C 1
ATOM 612 O O . ASP A 1 86 ? -6.474 -5.826 -5.980 1.00 58.97 86 ASP A O 1
ATOM 616 N N . PHE A 1 87 ? -5.964 -5.951 -3.796 1.00 55.41 87 PHE A N 1
ATOM 617 C CA . PHE A 1 87 ? -5.144 -7.153 -3.917 1.00 55.41 87 PHE A CA 1
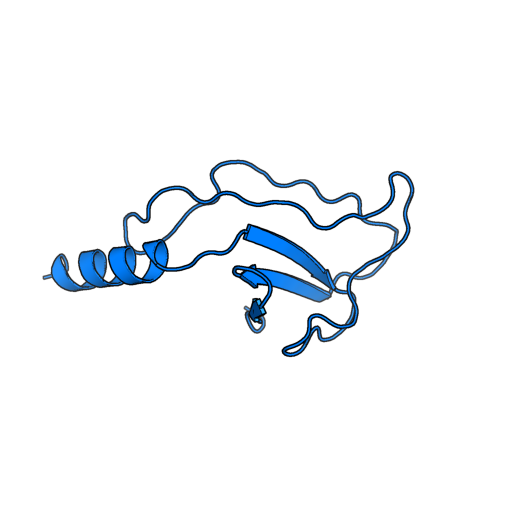ATOM 618 C C . PHE A 1 87 ? -5.877 -8.282 -3.187 1.00 55.41 87 PHE A C 1
ATOM 620 O O . PHE A 1 87 ? -6.008 -8.225 -1.963 1.00 55.41 87 PHE A O 1
ATOM 627 N N . PRO A 1 88 ? -6.404 -9.294 -3.900 1.00 44.16 88 PRO A N 1
ATOM 628 C CA . PRO A 1 88 ? -7.058 -10.413 -3.245 1.00 44.16 88 PRO A CA 1
ATOM 629 C C . PRO A 1 88 ? -6.035 -11.197 -2.411 1.00 44.16 88 PRO A C 1
ATOM 631 O O . PRO A 1 88 ? -4.922 -11.444 -2.869 1.00 44.16 88 PRO A O 1
ATOM 634 N N . ARG A 1 89 ? -6.458 -11.545 -1.188 1.00 45.38 89 ARG A N 1
ATOM 635 C CA . ARG A 1 89 ? -5.894 -12.514 -0.227 1.00 45.38 89 ARG A CA 1
ATOM 636 C C . ARG A 1 89 ? -4.761 -13.413 -0.761 1.00 45.38 89 ARG A C 1
ATOM 638 O O . ARG A 1 89 ? -4.953 -14.110 -1.756 1.00 45.38 89 ARG A O 1
ATOM 645 N N . PHE A 1 90 ? -3.631 -13.399 -0.045 1.00 41.88 90 PHE A N 1
ATOM 646 C CA . PHE A 1 90 ? -2.510 -14.334 -0.208 1.00 41.88 90 PHE A CA 1
ATOM 647 C C . PHE A 1 90 ? -2.953 -15.796 -0.077 1.00 41.88 90 PHE A C 1
ATOM 649 O O . PHE A 1 90 ? -3.874 -16.062 0.733 1.00 41.88 90 PHE A O 1
#